Protein AF-A0A838WRU3-F1 (afdb_monomer)

Solvent-accessible surface area (backbone atoms only — not comparable to full-atom values): 7143 Å² total; per-residue (Å²): 111,83,85,71,35,68,53,62,74,52,43,45,57,51,48,33,71,74,67,35,81,72,54,54,56,57,58,55,48,50,53,52,49,52,52,49,43,55,70,63,46,49,61,55,53,53,60,49,26,59,74,33,75,60,36,91,44,73,54,50,34,52,36,50,69,68,69,52,86,77,54,55,68,44,52,54,50,48,51,52,48,51,57,55,47,51,54,51,53,51,51,50,44,52,51,45,7,52,50,36,24,75,73,69,74,48,59,43,68,61,31,26,51,52,52,50,50,54,50,52,52,51,54,71,72,64,66,133

Mean predicted aligned error: 11.49 Å

Organism: NCBI:txid2594913

Secondary structure (DSSP, 8-state):
-TTS-HIIIIIHHHHHHHHGGGGHHHHHHHHHHHHHHHHH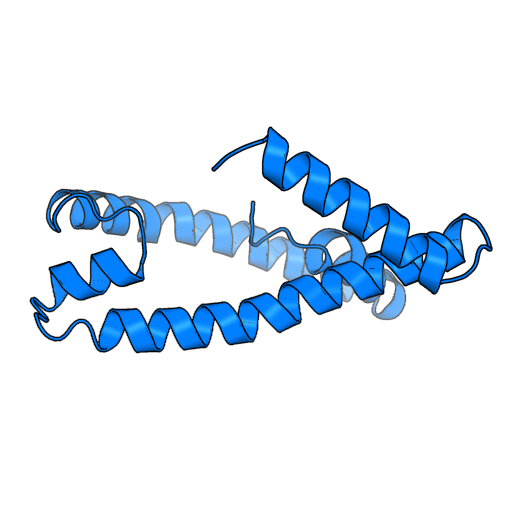THHHHHHHHHHTT---SHHHHHHHHHT-TT-HHHHHHHHHHHHHHHHHHHHHHHHHHHHHHHHH---HHHHHHHHHHHHHHHHHHH--

Sequence (128 aa):
ASDMSGWLLMGLPGALFVAGFSELWIVIGLLIGTWANWKWVAPRLRSYSEVAGNSITLPSFFENRTRDSSRVLRITAAIIIIFFFTFYVSSGMVAGGKYFESTFGGEYLTGMLIIGAVTVIYTFIGGF

Radius of gyration: 19.4 Å; Cα contacts (8 Å, |Δi|>4): 67; chains: 1; bounding box: 38×39×50 Å

Structure (mmCIF, N/CA/C/O backbone):
data_AF-A0A838WRU3-F1
#
_entry.id   AF-A0A838WRU3-F1
#
loop_
_atom_site.group_PDB
_atom_site.id
_atom_site.type_symbol
_atom_site.label_atom_id
_atom_site.label_alt_id
_atom_site.label_comp_id
_atom_site.label_asym_id
_atom_site.label_entity_id
_atom_site.label_seq_id
_atom_site.pdbx_PDB_ins_code
_atom_site.Cartn_x
_atom_site.Cartn_y
_atom_site.Cartn_z
_atom_site.occupancy
_atom_site.B_iso_or_equiv
_atom_site.auth_seq_id
_atom_site.auth_comp_id
_atom_site.auth_asym_id
_atom_site.auth_atom_id
_atom_site.pdbx_PDB_model_num
ATOM 1 N N . ALA A 1 1 ? 4.000 2.993 6.442 1.00 34.25 1 ALA A N 1
ATOM 2 C CA . ALA A 1 1 ? 4.651 2.184 5.391 1.00 34.25 1 ALA A CA 1
ATOM 3 C C . ALA A 1 1 ? 3.646 1.786 4.313 1.00 34.25 1 ALA A C 1
ATOM 5 O O . ALA A 1 1 ? 3.893 2.105 3.164 1.00 34.25 1 ALA A O 1
ATOM 6 N N . SER A 1 2 ? 2.494 1.199 4.659 1.00 41.59 2 SER A N 1
ATOM 7 C CA . SER A 1 2 ? 1.489 0.752 3.675 1.00 41.59 2 SER A CA 1
ATOM 8 C C . SER A 1 2 ? 0.877 1.859 2.793 1.00 41.59 2 SER A C 1
ATOM 10 O O . SER A 1 2 ? 0.530 1.576 1.655 1.00 41.59 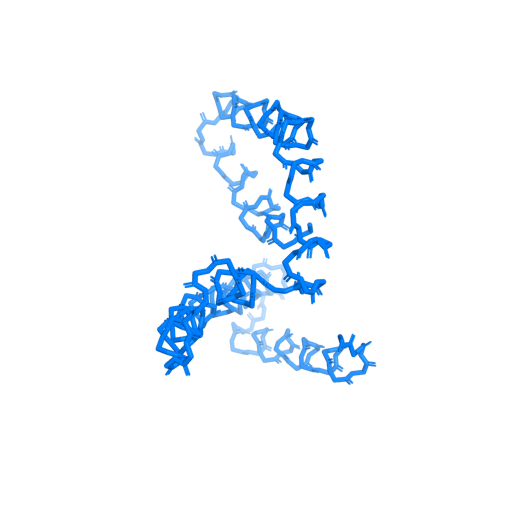2 SER A O 1
ATOM 12 N N . ASP A 1 3 ? 0.812 3.116 3.261 1.00 45.12 3 ASP A N 1
ATOM 13 C CA . ASP A 1 3 ? 0.364 4.260 2.435 1.00 45.12 3 ASP A CA 1
ATOM 14 C C . ASP A 1 3 ? 1.435 4.771 1.452 1.00 45.12 3 ASP A C 1
ATOM 16 O O . ASP A 1 3 ? 1.116 5.408 0.450 1.00 45.12 3 ASP A O 1
ATOM 20 N N . MET A 1 4 ? 2.716 4.464 1.696 1.00 49.69 4 MET A N 1
ATOM 21 C CA . MET A 1 4 ? 3.824 4.750 0.772 1.00 49.69 4 MET A CA 1
ATOM 22 C C . MET A 1 4 ? 3.908 3.631 -0.275 1.00 49.69 4 MET A C 1
ATOM 24 O O . MET A 1 4 ? 4.909 2.928 -0.392 1.00 49.69 4 MET A O 1
ATOM 28 N N . SER A 1 5 ? 2.799 3.406 -0.975 1.00 56.56 5 SER A N 1
ATOM 29 C CA . SER A 1 5 ? 2.669 2.366 -1.994 1.00 56.56 5 SER A CA 1
ATOM 30 C C . SER A 1 5 ? 3.354 2.761 -3.308 1.00 56.56 5 SER A C 1
ATOM 32 O O . SER A 1 5 ? 3.856 3.879 -3.465 1.00 56.56 5 SER A O 1
ATOM 34 N N . GLY A 1 6 ? 3.322 1.859 -4.295 1.00 52.12 6 GLY A N 1
ATOM 35 C CA . GLY A 1 6 ? 3.842 2.102 -5.645 1.00 52.12 6 GLY A CA 1
ATOM 36 C C . GLY A 1 6 ? 3.309 3.377 -6.316 1.00 52.12 6 GLY A C 1
ATOM 37 O O . GLY A 1 6 ? 3.983 3.919 -7.185 1.00 52.12 6 GLY A O 1
ATOM 38 N N . TRP A 1 7 ? 2.168 3.928 -5.879 1.00 62.69 7 TRP A N 1
ATOM 39 C CA . TRP A 1 7 ? 1.696 5.235 -6.347 1.00 62.69 7 TRP A CA 1
ATOM 40 C C . TRP A 1 7 ? 2.635 6.382 -5.956 1.00 62.69 7 TRP A C 1
ATOM 42 O O . TRP A 1 7 ? 2.902 7.250 -6.775 1.00 62.69 7 TRP A O 1
ATOM 52 N N . LEU A 1 8 ? 3.197 6.382 -4.749 1.00 59.88 8 LEU A N 1
ATOM 53 C CA . LEU A 1 8 ? 4.088 7.459 -4.309 1.00 59.88 8 LEU A CA 1
ATOM 54 C C . LEU A 1 8 ? 5.493 7.311 -4.921 1.00 59.88 8 LEU A C 1
ATOM 56 O O . LEU A 1 8 ? 6.143 8.309 -5.213 1.00 59.88 8 LEU A O 1
ATOM 60 N N . LEU A 1 9 ? 5.929 6.068 -5.168 1.00 57.47 9 LEU A N 1
ATOM 61 C CA . LEU A 1 9 ? 7.245 5.762 -5.743 1.00 57.47 9 LEU A CA 1
ATOM 62 C C . LEU A 1 9 ? 7.287 5.868 -7.279 1.00 57.47 9 LEU A C 1
ATOM 64 O O . LEU A 1 9 ? 8.287 6.313 -7.826 1.00 57.47 9 LEU A O 1
ATOM 68 N N . MET A 1 10 ? 6.229 5.447 -7.978 1.00 64.00 10 MET A N 1
ATOM 69 C CA . MET A 1 10 ? 6.168 5.413 -9.451 1.00 64.00 10 MET A CA 1
ATOM 70 C C . MET A 1 10 ? 5.123 6.381 -10.018 1.00 64.00 10 MET A C 1
ATOM 72 O O . MET A 1 10 ? 5.356 7.011 -11.047 1.00 64.00 10 MET A O 1
ATOM 76 N N . GLY A 1 11 ? 3.981 6.536 -9.344 1.00 65.12 11 GLY A N 1
ATOM 77 C CA . GLY A 1 11 ? 2.896 7.416 -9.788 1.00 65.12 11 GLY A CA 1
ATOM 78 C C . GLY A 1 11 ? 3.211 8.902 -9.614 1.00 65.12 11 GLY A C 1
ATOM 79 O O . GLY A 1 11 ? 2.995 9.675 -10.540 1.00 65.12 11 GLY A O 1
ATOM 80 N N . LEU A 1 12 ? 3.770 9.300 -8.469 1.00 67.50 12 LEU A N 1
ATOM 81 C CA . LEU A 1 12 ? 4.084 10.698 -8.172 1.00 67.50 12 LEU A CA 1
ATOM 82 C C . LEU A 1 12 ? 5.177 11.260 -9.098 1.00 67.50 12 LEU A C 1
ATOM 84 O O . LEU A 1 12 ? 4.959 12.327 -9.669 1.00 67.50 12 LEU A O 1
ATOM 88 N N . PRO A 1 13 ? 6.304 10.555 -9.345 1.00 66.69 13 PRO A N 1
ATOM 89 C CA . PRO A 1 13 ? 7.298 11.010 -10.316 1.00 66.69 13 PRO A CA 1
ATOM 90 C C . PRO A 1 13 ? 6.768 11.005 -11.753 1.00 66.69 13 PRO A C 1
ATOM 92 O O . PRO A 1 13 ? 7.100 11.905 -12.516 1.00 66.69 13 PRO A O 1
ATOM 95 N N . GLY A 1 14 ? 5.915 10.039 -12.118 1.00 68.81 14 GLY A N 1
ATOM 96 C CA . GLY A 1 14 ? 5.268 9.998 -13.432 1.00 68.81 14 GLY A CA 1
ATOM 97 C C . GLY A 1 14 ? 4.301 11.166 -13.654 1.00 68.81 14 GLY A C 1
ATOM 98 O O . GLY A 1 14 ? 4.327 11.797 -14.708 1.00 68.81 14 GLY A O 1
ATOM 99 N N . ALA A 1 15 ? 3.499 11.510 -12.644 1.00 67.88 15 ALA A N 1
ATOM 100 C CA . ALA A 1 15 ? 2.620 12.676 -12.674 1.00 67.88 15 ALA A CA 1
ATOM 101 C C . ALA A 1 15 ? 3.423 13.985 -12.726 1.00 67.88 15 ALA A C 1
ATOM 103 O O . ALA A 1 15 ? 3.129 14.839 -13.555 1.00 67.88 15 ALA A O 1
ATOM 104 N N . LEU A 1 16 ? 4.489 14.109 -11.927 1.00 72.50 16 LEU A N 1
ATOM 105 C CA . LEU A 1 16 ? 5.422 15.243 -11.971 1.00 72.50 16 LEU A CA 1
ATOM 106 C C . LEU A 1 16 ? 6.116 15.383 -13.335 1.00 72.50 16 LEU A C 1
ATOM 108 O O . LEU A 1 16 ? 6.320 16.500 -13.801 1.00 72.50 16 LEU A O 1
ATOM 112 N N . PHE A 1 17 ? 6.464 14.273 -13.989 1.00 70.25 17 PHE A N 1
ATOM 113 C CA . PHE A 1 17 ? 7.080 14.288 -15.317 1.00 70.25 17 PHE A CA 1
ATOM 114 C C . PHE A 1 17 ? 6.120 14.808 -16.398 1.00 70.25 17 PHE A C 1
ATOM 116 O O . PHE A 1 17 ? 6.549 15.512 -17.308 1.00 70.25 17 PHE A O 1
ATOM 123 N N . VAL A 1 18 ? 4.824 14.495 -16.289 1.00 74.62 18 VAL A N 1
ATOM 124 C CA . VAL A 1 18 ? 3.799 14.901 -17.268 1.00 74.62 18 VAL A CA 1
ATOM 125 C C . VAL A 1 18 ? 3.225 16.295 -16.982 1.00 74.62 18 VAL A C 1
ATOM 127 O O . VAL A 1 18 ? 3.017 17.067 -17.914 1.00 74.62 18 VAL A O 1
ATOM 130 N N . ALA A 1 19 ? 2.964 16.631 -15.717 1.00 70.00 19 ALA A N 1
ATOM 131 C CA . ALA A 1 19 ? 2.313 17.880 -15.302 1.00 70.00 19 ALA A CA 1
ATOM 132 C C . ALA A 1 19 ? 3.301 18.982 -14.861 1.00 70.00 19 ALA A C 1
ATOM 134 O O . ALA A 1 19 ? 2.929 20.150 -14.764 1.00 70.00 19 ALA A O 1
ATOM 135 N N . GLY A 1 20 ? 4.576 18.643 -14.646 1.00 70.94 20 GLY A N 1
ATOM 136 C CA . GLY A 1 20 ? 5.623 19.582 -14.246 1.00 70.94 20 GLY A CA 1
ATOM 137 C C . GLY A 1 20 ? 5.613 19.928 -12.752 1.00 70.94 20 GLY A C 1
ATOM 138 O O . GLY A 1 20 ? 4.954 19.291 -11.932 1.00 70.94 20 GLY A O 1
ATOM 139 N N . PHE A 1 21 ? 6.362 20.974 -12.381 1.00 71.19 21 PHE A N 1
ATOM 140 C CA . PHE A 1 21 ? 6.563 21.414 -10.989 1.00 71.19 21 PHE A CA 1
ATOM 141 C C . PHE A 1 21 ? 5.273 21.819 -10.247 1.00 71.19 21 PHE A C 1
ATOM 143 O O . PHE A 1 21 ? 5.330 22.044 -9.038 1.00 71.19 21 PHE A O 1
ATOM 150 N N . SER A 1 22 ? 4.117 21.899 -10.919 1.00 72.31 22 SER A N 1
ATOM 151 C CA . SER A 1 22 ? 2.843 22.186 -10.252 1.00 72.31 22 SER A CA 1
ATOM 152 C C . SER A 1 22 ? 2.479 21.115 -9.229 1.00 72.31 22 SER A C 1
ATOM 154 O O . SER A 1 22 ? 1.946 21.463 -8.185 1.00 72.31 22 SER A O 1
ATOM 156 N N . GLU A 1 23 ? 2.829 19.845 -9.458 1.00 70.38 23 GLU A N 1
ATOM 157 C CA . GLU A 1 23 ? 2.456 18.709 -8.596 1.00 70.38 23 GLU A CA 1
ATOM 158 C C . GLU A 1 23 ? 3.236 18.635 -7.266 1.00 70.38 23 GLU A C 1
ATOM 160 O O . GLU A 1 23 ? 2.907 17.836 -6.387 1.00 70.38 23 GLU A O 1
ATOM 165 N N . LEU A 1 24 ? 4.237 19.502 -7.050 1.00 77.25 24 LEU A N 1
ATOM 166 C CA . LEU A 1 24 ? 4.980 19.584 -5.779 1.00 77.25 24 LEU A CA 1
ATOM 167 C C . LEU A 1 24 ? 4.086 19.887 -4.574 1.00 77.25 24 LEU A C 1
ATOM 169 O O . LEU A 1 24 ? 4.421 19.518 -3.445 1.00 77.25 24 LEU A O 1
ATOM 173 N N . TRP A 1 25 ? 2.938 20.525 -4.800 1.00 80.31 25 TRP A N 1
ATOM 174 C CA . TRP A 1 25 ? 1.971 20.804 -3.744 1.00 80.31 25 TRP A CA 1
ATOM 175 C C . TRP A 1 25 ? 1.474 19.517 -3.061 1.00 80.31 25 TRP A C 1
ATOM 177 O O . TRP A 1 25 ? 1.233 19.537 -1.854 1.00 80.31 25 TRP A O 1
ATOM 187 N N . ILE A 1 26 ? 1.395 18.391 -3.786 1.00 77.19 26 ILE A N 1
ATOM 188 C CA . ILE A 1 26 ? 0.974 17.093 -3.237 1.00 77.19 26 ILE A CA 1
ATOM 189 C C . ILE A 1 26 ? 1.997 16.594 -2.216 1.00 77.19 26 ILE A C 1
ATOM 191 O O . ILE A 1 26 ? 1.618 16.133 -1.141 1.00 77.19 26 ILE A O 1
ATOM 195 N N . VAL A 1 27 ? 3.295 16.735 -2.505 1.00 76.94 27 VAL A N 1
ATOM 196 C CA . VAL A 1 27 ? 4.376 16.341 -1.583 1.00 76.94 27 VAL A CA 1
ATOM 197 C C . VAL A 1 27 ? 4.292 17.146 -0.289 1.00 76.94 27 VAL A C 1
ATOM 199 O O . VAL A 1 27 ? 4.333 16.581 0.805 1.00 76.94 27 VAL A O 1
ATOM 202 N N . ILE A 1 28 ? 4.132 18.465 -0.411 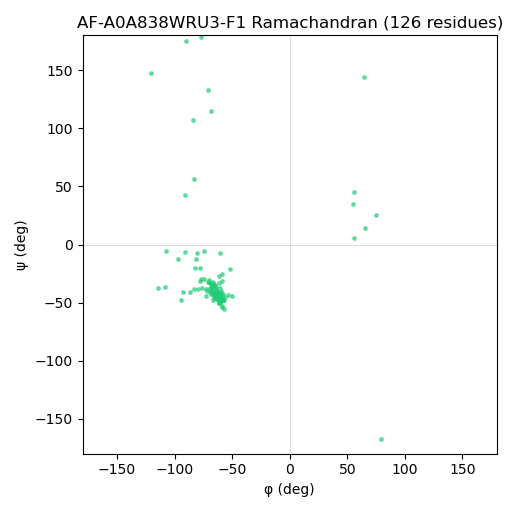1.00 82.19 28 ILE A N 1
ATOM 203 C CA . ILE A 1 28 ? 4.033 19.376 0.735 1.00 82.19 28 ILE A CA 1
ATOM 204 C C . ILE A 1 28 ? 2.757 19.085 1.540 1.00 82.19 28 ILE A C 1
ATOM 206 O O . ILE A 1 28 ? 2.804 18.999 2.768 1.00 82.19 28 ILE A O 1
ATOM 210 N N . GLY A 1 29 ? 1.628 18.869 0.861 1.00 84.00 29 GLY A N 1
ATOM 211 C CA . GLY A 1 29 ? 0.354 18.517 1.482 1.00 84.00 29 GLY A CA 1
ATOM 212 C C . GLY A 1 29 ? 0.413 17.189 2.236 1.00 84.00 29 GLY A C 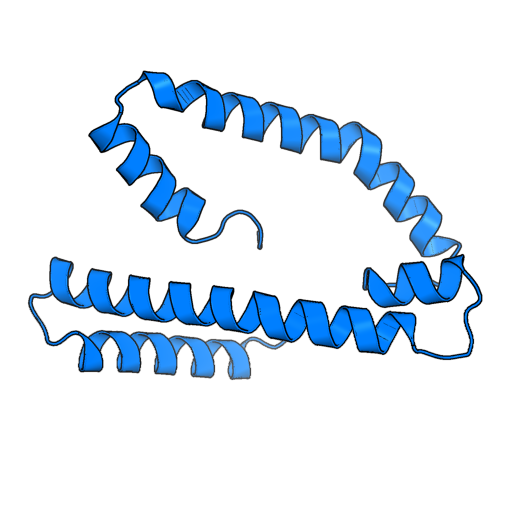1
ATOM 213 O O . GLY A 1 29 ? -0.058 17.109 3.370 1.00 84.00 29 GLY A O 1
ATOM 214 N N . LEU A 1 30 ? 1.053 16.167 1.662 1.00 81.69 30 LEU A N 1
ATOM 215 C CA . LEU A 1 30 ? 1.259 14.874 2.318 1.00 81.69 30 LEU A CA 1
ATOM 216 C C . LEU A 1 30 ? 2.179 14.987 3.534 1.00 81.69 30 LEU A C 1
ATOM 218 O O . LEU A 1 30 ? 1.882 14.386 4.566 1.00 81.69 30 LEU A O 1
ATOM 222 N N . LEU A 1 31 ? 3.254 15.775 3.456 1.00 82.06 31 LEU A N 1
ATOM 223 C CA . LEU A 1 31 ? 4.164 16.012 4.580 1.00 82.06 31 LEU A CA 1
ATOM 224 C C . LEU A 1 31 ? 3.433 16.670 5.760 1.00 82.06 31 LEU A C 1
ATOM 226 O O . LEU A 1 31 ? 3.498 16.191 6.892 1.00 82.06 31 LEU A O 1
ATOM 230 N N . ILE A 1 32 ? 2.697 17.750 5.493 1.00 84.44 32 ILE A N 1
ATOM 231 C CA . ILE A 1 32 ? 1.952 18.478 6.527 1.00 84.44 32 ILE A CA 1
ATOM 232 C C . ILE A 1 32 ? 0.801 17.618 7.058 1.00 84.44 32 ILE A C 1
ATOM 234 O O . ILE A 1 32 ? 0.590 17.553 8.269 1.00 84.44 32 ILE A O 1
ATOM 238 N N . GLY A 1 33 ? 0.082 16.920 6.178 1.00 83.00 33 GLY A N 1
ATOM 239 C CA . GLY A 1 33 ? -1.027 16.042 6.544 1.00 83.00 33 GLY A CA 1
ATOM 240 C C . GLY A 1 33 ? -0.584 14.871 7.419 1.00 83.00 33 GLY A C 1
ATOM 241 O O . GLY A 1 33 ? -1.207 14.604 8.446 1.00 83.00 33 GLY A O 1
ATOM 242 N N . THR A 1 34 ? 0.524 14.211 7.075 1.00 80.50 34 THR A N 1
ATOM 243 C CA . THR A 1 34 ? 1.093 13.137 7.905 1.00 80.50 34 THR A CA 1
ATOM 244 C C . THR A 1 34 ? 1.575 13.664 9.249 1.00 80.50 34 THR A C 1
ATOM 246 O O . THR A 1 34 ? 1.256 13.060 10.273 1.00 80.50 34 THR A O 1
ATOM 249 N N . TRP A 1 35 ? 2.252 14.815 9.280 1.00 81.56 35 TRP A N 1
ATOM 250 C CA . TRP A 1 35 ? 2.663 15.460 10.527 1.00 81.56 35 TRP A CA 1
ATOM 251 C C . TRP A 1 35 ? 1.468 15.806 11.430 1.00 81.56 35 TRP A C 1
ATOM 253 O O . TRP A 1 35 ? 1.463 15.465 12.616 1.00 81.56 35 TRP A O 1
ATOM 263 N N . ALA A 1 36 ? 0.420 16.416 10.872 1.00 81.38 36 ALA A N 1
ATOM 264 C CA . ALA A 1 36 ? -0.791 16.781 11.602 1.00 81.38 36 ALA A CA 1
ATOM 265 C C . ALA A 1 36 ? -1.549 15.544 12.112 1.00 81.38 36 ALA A C 1
ATOM 267 O O . ALA A 1 36 ? -1.960 15.497 13.275 1.00 81.38 36 ALA A O 1
ATOM 268 N N . ASN A 1 37 ? -1.672 14.507 11.279 1.00 80.56 37 ASN A N 1
ATOM 269 C CA . ASN A 1 37 ? -2.277 13.232 11.662 1.00 80.56 37 ASN A CA 1
ATOM 270 C C . ASN A 1 37 ? -1.526 12.598 12.843 1.00 80.56 37 ASN A C 1
ATOM 272 O O . ASN A 1 37 ? -2.131 12.168 13.829 1.00 80.56 37 ASN A O 1
ATOM 276 N N . TRP A 1 38 ? -0.194 12.612 12.792 1.00 73.12 38 TRP A N 1
ATOM 277 C CA . TRP A 1 38 ? 0.639 12.067 13.856 1.00 73.12 38 TRP A CA 1
ATOM 278 C C . TRP A 1 38 ? 0.550 12.883 15.148 1.00 73.12 38 TRP A C 1
ATOM 280 O O . TRP A 1 38 ? 0.542 12.318 16.239 1.00 73.12 38 TRP A O 1
ATOM 290 N N . LYS A 1 39 ? 0.423 14.210 15.051 1.00 75.00 39 LYS A N 1
ATOM 291 C CA . LYS A 1 39 ? 0.329 15.074 16.231 1.00 75.00 39 LYS A CA 1
ATOM 292 C C . LYS A 1 39 ? -1.043 15.026 16.905 1.00 75.00 39 LYS A C 1
ATOM 294 O O . LYS A 1 39 ? -1.108 15.102 18.131 1.00 75.00 39 LYS A O 1
ATOM 299 N N . TRP A 1 40 ? -2.129 14.929 16.138 1.00 75.75 40 TRP A N 1
ATOM 300 C CA . TRP A 1 40 ? -3.488 15.115 16.664 1.00 75.75 40 TRP A CA 1
ATOM 301 C C . TRP A 1 40 ? -4.314 13.834 16.760 1.00 75.75 40 TRP A C 1
ATOM 303 O O . TRP A 1 40 ? -5.090 13.688 17.707 1.00 75.75 40 TRP A O 1
ATOM 313 N N . VAL A 1 41 ? -4.163 12.911 15.810 1.00 70.25 41 VAL A N 1
ATOM 314 C CA . VAL A 1 41 ? -4.992 11.699 15.724 1.00 70.25 41 VAL A CA 1
ATOM 315 C C . VAL A 1 41 ? -4.310 10.529 16.423 1.00 70.25 41 VAL A C 1
ATOM 317 O O . VAL A 1 41 ? -4.929 9.878 17.265 1.00 70.25 41 VAL A O 1
ATOM 320 N N . ALA A 1 42 ? -3.023 10.298 16.149 1.00 64.44 42 ALA A N 1
ATOM 321 C CA . ALA A 1 42 ? -2.292 9.148 16.683 1.00 64.44 42 ALA A CA 1
ATOM 322 C C . ALA A 1 42 ? -2.289 9.036 18.229 1.00 64.44 42 ALA A C 1
ATOM 324 O O . ALA A 1 42 ? -2.574 7.943 18.727 1.00 64.44 42 ALA A O 1
ATOM 325 N N . PRO A 1 43 ? -2.052 10.107 19.022 1.00 63.97 43 PRO A N 1
ATOM 326 C CA . PRO A 1 43 ? -2.035 9.978 20.480 1.00 63.97 43 PRO A CA 1
ATOM 327 C C . PRO A 1 43 ? -3.428 9.730 21.070 1.00 63.97 43 PRO A C 1
ATOM 329 O O . PRO A 1 43 ? -3.551 9.008 22.057 1.00 63.97 43 PRO A O 1
ATOM 332 N N . ARG A 1 44 ? -4.486 10.273 20.451 1.00 62.78 44 ARG A N 1
ATOM 333 C CA . ARG A 1 44 ? -5.872 10.024 20.874 1.00 62.78 44 ARG A CA 1
ATOM 334 C C . ARG A 1 44 ? -6.318 8.609 20.525 1.00 62.78 44 ARG A C 1
ATOM 336 O O . ARG A 1 44 ? -6.979 7.970 21.328 1.00 62.78 44 ARG A O 1
ATOM 343 N N . LEU A 1 45 ? -5.947 8.094 19.358 1.00 59.78 45 LEU A N 1
ATOM 344 C CA . LEU A 1 45 ? -6.346 6.745 18.965 1.00 59.78 45 LEU A CA 1
ATOM 345 C C . LEU A 1 45 ? -5.663 5.676 19.834 1.00 59.78 45 LEU A C 1
ATOM 347 O O . LEU A 1 45 ? -6.316 4.717 20.237 1.00 59.78 45 LEU A O 1
ATOM 351 N N . ARG A 1 46 ? -4.387 5.882 20.192 1.00 63.09 46 ARG A N 1
ATOM 352 C CA . ARG A 1 46 ? -3.616 4.944 21.022 1.00 63.09 46 ARG A CA 1
ATOM 353 C C . ARG A 1 46 ? -4.096 4.874 22.474 1.00 63.09 46 ARG A C 1
ATOM 355 O O . ARG A 1 46 ? -4.205 3.781 23.021 1.00 63.09 46 ARG A O 1
ATOM 362 N N . SER A 1 47 ? -4.440 6.008 23.084 1.00 61.38 47 SER A N 1
ATOM 363 C CA . SER A 1 47 ? -5.001 5.998 24.442 1.00 61.38 47 SER A CA 1
ATOM 364 C C . SER A 1 47 ? -6.385 5.340 24.488 1.00 61.38 47 SER A C 1
ATOM 366 O O . SER A 1 47 ? -6.707 4.634 25.439 1.00 61.38 47 SER A O 1
ATOM 368 N N . TYR A 1 48 ? -7.194 5.496 23.436 1.00 56.06 48 TYR A N 1
ATOM 369 C CA . TYR A 1 48 ? -8.502 4.844 23.353 1.00 56.06 48 TYR A CA 1
ATOM 370 C C . TYR A 1 48 ? -8.426 3.352 22.999 1.00 56.06 48 TYR A C 1
ATOM 372 O O . TYR A 1 48 ? -9.295 2.601 23.442 1.00 56.06 48 TYR A O 1
ATOM 380 N N . SER A 1 49 ? -7.422 2.890 22.245 1.00 57.38 49 SER A N 1
ATOM 381 C CA . SER A 1 49 ? -7.253 1.457 21.955 1.00 57.38 49 SER A CA 1
ATOM 382 C C . SER A 1 49 ? -6.867 0.649 23.193 1.00 57.38 49 SER A C 1
ATOM 384 O O . SER A 1 49 ? -7.331 -0.481 23.330 1.00 57.38 49 SER A O 1
ATOM 386 N N . GLU A 1 50 ? -6.084 1.226 24.113 1.00 59.59 50 GLU A N 1
ATOM 387 C CA . GLU A 1 50 ? -5.741 0.594 25.398 1.00 59.59 50 GLU A CA 1
ATOM 388 C C . GLU A 1 50 ? -6.985 0.389 26.276 1.00 59.59 50 GLU A C 1
ATOM 390 O O . GLU A 1 50 ? -7.180 -0.688 26.834 1.00 59.59 50 GLU A O 1
ATOM 395 N N . VAL A 1 51 ? -7.885 1.377 26.320 1.00 59.06 51 VAL A N 1
ATOM 396 C CA . VAL A 1 51 ? -9.148 1.296 27.078 1.00 59.06 51 VAL A CA 1
ATOM 397 C C . VAL A 1 51 ? -10.180 0.386 26.388 1.00 59.06 51 VAL A C 1
ATOM 399 O O . VAL A 1 51 ? -10.983 -0.260 27.058 1.00 59.06 51 VAL A O 1
ATOM 402 N N . ALA A 1 52 ? -10.148 0.281 25.056 1.00 55.06 52 ALA A N 1
ATOM 403 C CA . ALA A 1 52 ? -11.022 -0.580 24.250 1.00 55.06 52 ALA A CA 1
ATOM 404 C C . ALA A 1 52 ? -10.429 -1.988 24.012 1.00 55.06 52 ALA A C 1
ATOM 406 O O . ALA A 1 52 ? -10.475 -2.516 22.897 1.00 55.06 52 ALA A O 1
ATOM 407 N N . GLY A 1 53 ? -9.845 -2.592 25.051 1.00 56.75 53 GLY A N 1
ATOM 408 C CA . GLY A 1 53 ? -9.406 -3.993 25.031 1.00 56.75 53 GLY A CA 1
ATOM 409 C C . GLY A 1 53 ? -8.131 -4.274 24.230 1.00 56.75 53 GLY A C 1
ATOM 410 O O . GLY A 1 53 ? -7.958 -5.392 23.757 1.00 56.75 53 GLY A O 1
ATOM 411 N N . ASN A 1 54 ? -7.253 -3.281 24.064 1.00 55.81 54 ASN A N 1
ATOM 412 C CA . ASN A 1 54 ? -5.977 -3.398 23.348 1.00 55.81 54 ASN A CA 1
ATOM 413 C C . ASN A 1 54 ? -6.134 -3.901 21.900 1.00 55.81 54 ASN A C 1
ATOM 415 O O . ASN A 1 54 ? -5.445 -4.806 21.431 1.00 55.81 54 ASN A O 1
ATOM 419 N N . SER A 1 55 ? -7.106 -3.321 21.198 1.00 52.91 55 SER A N 1
ATOM 420 C CA . SER A 1 55 ? -7.466 -3.704 19.834 1.00 5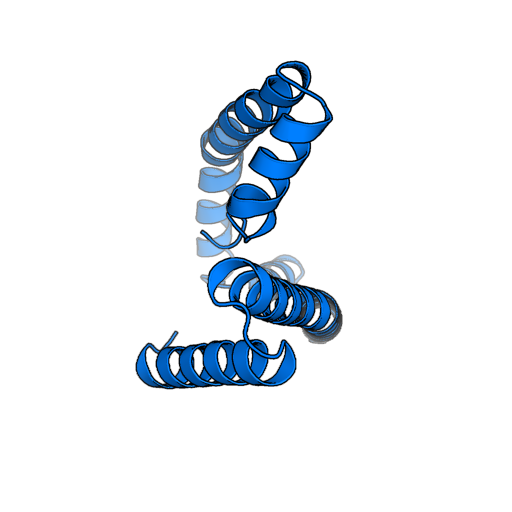2.91 55 SER A CA 1
ATOM 421 C C . SER A 1 55 ? -6.358 -3.339 18.844 1.00 52.91 55 SER A C 1
ATOM 423 O O . SER A 1 55 ? -6.099 -2.161 18.609 1.00 52.91 55 SER A O 1
ATOM 425 N N . ILE A 1 56 ? -5.733 -4.345 18.230 1.00 57.88 56 ILE A N 1
ATOM 426 C CA . ILE A 1 56 ? -4.597 -4.166 17.305 1.00 57.88 56 ILE A CA 1
ATOM 427 C C . ILE A 1 56 ? -5.078 -3.795 15.886 1.00 57.88 56 ILE A C 1
ATOM 429 O O . ILE A 1 56 ? -4.330 -3.221 15.099 1.00 57.88 56 ILE A O 1
ATOM 433 N N . THR A 1 57 ? -6.345 -4.077 15.551 1.00 64.31 57 THR A N 1
ATOM 434 C CA . THR A 1 57 ? -6.926 -3.797 14.225 1.00 64.31 57 THR A CA 1
ATOM 435 C C . THR A 1 57 ? -8.128 -2.850 14.308 1.00 64.31 57 THR A C 1
ATOM 437 O O . THR A 1 57 ? -8.897 -2.888 15.272 1.00 64.31 57 THR A O 1
ATOM 440 N N . LEU A 1 58 ? -8.330 -2.015 13.280 1.00 60.97 58 LEU A N 1
ATOM 441 C CA . LEU A 1 58 ? -9.474 -1.091 13.192 1.00 60.97 58 LEU A CA 1
ATOM 442 C C . LEU A 1 58 ? -10.837 -1.794 13.365 1.00 60.97 58 LEU A C 1
ATOM 444 O O . LEU A 1 58 ? -11.652 -1.290 14.136 1.00 60.97 58 LEU A O 1
ATOM 448 N N . PRO A 1 59 ? -11.092 -2.972 12.758 1.00 60.28 59 PRO A N 1
ATOM 449 C CA . PRO A 1 59 ? -12.339 -3.703 12.980 1.00 60.28 59 PRO A CA 1
ATOM 450 C C . PRO A 1 59 ? -12.526 -4.129 14.441 1.00 60.28 59 PRO A C 1
ATOM 452 O O . PRO A 1 59 ? -13.606 -3.927 14.986 1.00 60.28 59 PRO A O 1
ATOM 455 N N . SER A 1 60 ? -11.471 -4.634 15.100 1.00 58.47 60 SER A N 1
ATOM 456 C CA . SER A 1 60 ? -11.533 -4.985 16.530 1.00 58.47 60 SER A CA 1
ATOM 457 C C . SER A 1 60 ? -11.755 -3.766 17.429 1.00 58.47 60 SER A C 1
ATOM 459 O O . SER A 1 60 ? -12.478 -3.855 18.418 1.00 58.47 60 SER A O 1
ATOM 461 N N . PHE A 1 61 ? -11.197 -2.607 17.058 1.00 61.16 61 PHE A N 1
ATOM 462 C CA . PHE A 1 61 ? -11.412 -1.360 17.788 1.00 61.16 61 PHE A CA 1
ATOM 463 C C . PHE A 1 61 ? -12.869 -0.904 17.690 1.00 61.16 61 PHE A C 1
ATOM 465 O O . PHE A 1 61 ? -13.460 -0.539 18.705 1.00 61.16 61 PHE A O 1
ATOM 472 N N . PHE A 1 62 ? -13.467 -0.958 16.497 1.00 63.50 62 PHE A N 1
ATOM 473 C CA . PHE A 1 62 ? -14.873 -0.605 16.325 1.00 63.50 62 PHE A CA 1
ATOM 474 C C . PHE A 1 62 ? -15.810 -1.602 17.016 1.00 63.50 62 PHE A C 1
ATOM 476 O O . PHE A 1 62 ? -16.725 -1.149 17.693 1.00 63.50 62 PHE A O 1
ATOM 483 N N . GLU A 1 63 ? -15.537 -2.909 16.950 1.00 63.66 63 GLU A N 1
ATOM 484 C CA . GLU A 1 63 ? -16.293 -3.963 17.656 1.00 63.66 63 GLU A CA 1
ATOM 485 C C . GLU A 1 63 ? -16.300 -3.737 19.182 1.00 63.66 63 GLU A C 1
ATOM 487 O O . GLU A 1 63 ? -17.360 -3.695 19.813 1.00 63.66 63 GLU A O 1
ATOM 492 N N . ASN A 1 64 ? -15.129 -3.468 19.772 1.00 60.09 64 ASN A N 1
ATOM 493 C CA . ASN A 1 64 ? -15.006 -3.183 21.204 1.00 60.09 64 ASN A CA 1
ATOM 494 C C . ASN A 1 64 ? -15.597 -1.819 21.599 1.00 60.09 64 ASN A C 1
ATOM 496 O O . ASN A 1 64 ? -16.127 -1.667 22.703 1.00 60.09 64 ASN A O 1
ATOM 500 N N . ARG A 1 65 ? -15.540 -0.815 20.712 1.00 63.59 65 ARG A N 1
ATOM 501 C CA . ARG A 1 65 ? -16.092 0.526 20.962 1.00 63.59 65 ARG A CA 1
ATOM 502 C C . ARG A 1 65 ? -17.620 0.544 20.919 1.00 63.59 65 ARG A C 1
ATOM 504 O O . ARG A 1 65 ? -18.216 1.267 21.718 1.00 63.59 65 ARG A O 1
ATOM 511 N N . THR A 1 66 ? -18.246 -0.212 20.016 1.00 62.19 66 THR A N 1
ATOM 512 C CA . THR A 1 66 ? -19.710 -0.256 19.853 1.00 62.19 66 THR A CA 1
AT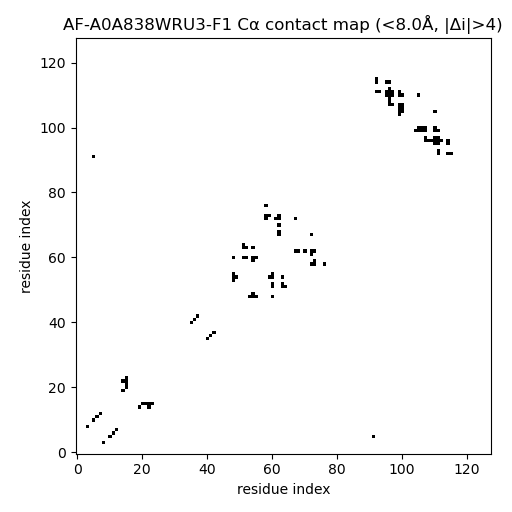OM 513 C C . THR A 1 66 ? -20.388 -1.334 20.699 1.00 62.19 66 THR A C 1
ATOM 515 O O . THR A 1 66 ? -21.614 -1.335 20.775 1.00 62.19 66 THR A O 1
ATOM 518 N N . ARG A 1 67 ? -19.618 -2.201 21.382 1.00 58.28 67 ARG A N 1
ATOM 519 C CA . ARG A 1 67 ? -20.124 -3.363 22.145 1.00 58.28 67 ARG A CA 1
ATOM 520 C C . ARG A 1 67 ? -20.997 -4.283 21.281 1.00 58.28 67 ARG A C 1
ATOM 522 O O . ARG A 1 67 ? -21.982 -4.843 21.758 1.00 58.28 67 ARG A O 1
ATOM 529 N N . ASP A 1 68 ? -20.652 -4.405 20.004 1.00 54.09 68 ASP A N 1
ATOM 530 C CA . ASP A 1 68 ? -21.431 -5.166 19.034 1.00 54.09 68 ASP A CA 1
ATOM 531 C C . ASP A 1 68 ? -21.053 -6.655 19.110 1.00 54.09 68 ASP A C 1
ATOM 533 O O . ASP A 1 68 ? -19.964 -7.055 18.707 1.00 54.09 68 ASP A O 1
ATOM 537 N N . SER A 1 69 ? -21.941 -7.492 19.659 1.00 57.03 69 SER A N 1
ATOM 538 C CA . SER A 1 69 ? -21.721 -8.942 19.799 1.00 57.03 69 SER A CA 1
ATOM 539 C C . SER A 1 69 ? -21.989 -9.730 18.511 1.00 57.03 69 SER A C 1
ATOM 541 O O . SER A 1 69 ? -21.720 -10.933 18.455 1.00 57.03 69 SER A O 1
ATOM 543 N N . SER A 1 70 ? -22.517 -9.075 17.471 1.00 61.88 70 SER A N 1
ATOM 544 C CA . SER A 1 70 ? -23.000 -9.733 16.252 1.00 61.88 70 SER A CA 1
ATOM 545 C C . SER A 1 70 ? -21.896 -10.085 15.248 1.00 61.88 70 SER A C 1
ATOM 547 O O . SER A 1 70 ? -22.147 -10.830 14.302 1.00 61.88 70 SER A O 1
ATOM 549 N N . ARG A 1 71 ? -20.672 -9.555 15.422 1.00 65.94 71 ARG A N 1
ATOM 550 C CA . ARG A 1 71 ? -19.533 -9.664 14.479 1.00 65.94 71 ARG A CA 1
ATOM 551 C C . ARG A 1 71 ? -19.827 -9.166 13.054 1.00 65.94 71 ARG A C 1
ATOM 553 O O . ARG A 1 71 ? -18.960 -9.280 12.185 1.00 65.94 71 ARG A O 1
ATOM 560 N N . VAL A 1 72 ? -20.999 -8.582 12.793 1.00 68.62 72 VAL A N 1
ATOM 561 C CA . VAL A 1 72 ? -21.407 -8.115 11.4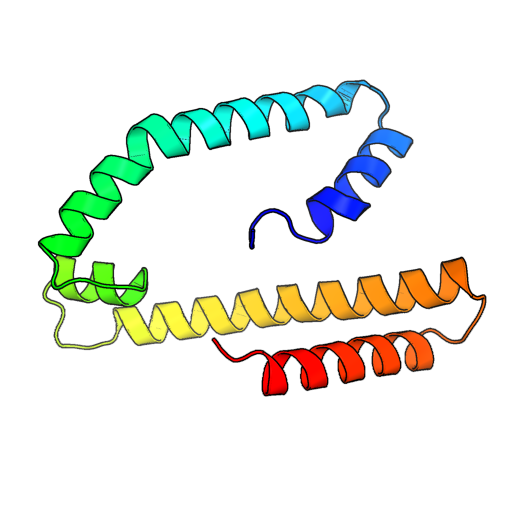58 1.00 68.62 72 VAL A CA 1
ATOM 562 C C . VAL A 1 72 ? -20.468 -7.015 10.972 1.00 68.62 72 VAL A C 1
ATOM 564 O O . VAL A 1 72 ? -20.012 -7.058 9.831 1.00 68.62 72 VAL A O 1
ATOM 567 N N . LEU A 1 73 ? -20.083 -6.089 11.856 1.00 67.12 73 LEU A N 1
ATOM 568 C CA . LEU A 1 73 ? -19.137 -5.020 11.527 1.00 67.12 73 LEU A CA 1
ATOM 569 C C . LEU A 1 73 ? -17.778 -5.567 11.067 1.00 67.12 73 LEU A C 1
ATOM 571 O O . LEU A 1 73 ? -17.189 -5.068 10.109 1.00 67.12 73 LEU A O 1
ATOM 575 N N . ARG A 1 74 ? -17.300 -6.629 11.724 1.00 70.12 74 ARG A N 1
ATOM 576 C CA . ARG A 1 74 ? -16.038 -7.292 11.393 1.00 70.12 74 ARG A CA 1
ATOM 577 C C . ARG A 1 74 ? -16.110 -8.000 10.044 1.00 70.12 74 ARG A C 1
ATOM 579 O O . ARG A 1 74 ? -15.163 -7.897 9.272 1.00 70.12 74 ARG A O 1
ATOM 586 N N . ILE A 1 75 ? -17.210 -8.695 9.754 1.00 76.12 75 ILE A N 1
ATOM 587 C CA . ILE A 1 75 ? -17.397 -9.409 8.482 1.00 76.12 75 ILE A CA 1
ATOM 588 C C . ILE A 1 75 ? -17.504 -8.413 7.326 1.00 76.12 75 ILE A C 1
ATOM 590 O O . ILE A 1 75 ? -16.785 -8.552 6.340 1.00 76.12 75 ILE A O 1
ATOM 594 N N . THR A 1 76 ? -18.324 -7.371 7.462 1.00 80.00 76 THR A N 1
ATOM 595 C CA . THR A 1 76 ? -18.464 -6.333 6.432 1.00 80.00 76 THR A CA 1
ATOM 596 C C . THR A 1 76 ? -17.137 -5.617 6.186 1.00 80.00 76 THR A C 1
ATOM 598 O O . THR A 1 76 ? -16.732 -5.459 5.037 1.00 80.00 76 THR A O 1
ATOM 601 N N . ALA A 1 77 ? -16.407 -5.251 7.246 1.00 76.50 77 ALA A N 1
ATOM 602 C CA . ALA A 1 77 ? -15.079 -4.660 7.109 1.00 76.50 77 ALA A CA 1
ATOM 603 C C . ALA A 1 77 ? -14.084 -5.626 6.448 1.00 76.50 77 ALA A C 1
ATOM 605 O O . ALA A 1 77 ? -13.336 -5.205 5.573 1.00 76.50 77 ALA A O 1
ATOM 606 N N . ALA A 1 78 ? -14.093 -6.913 6.808 1.00 78.75 78 ALA A N 1
ATOM 607 C CA . ALA A 1 78 ? -13.234 -7.916 6.182 1.00 78.75 78 ALA A CA 1
ATOM 608 C C . ALA A 1 78 ? -13.536 -8.079 4.685 1.00 78.75 78 ALA A C 1
ATOM 610 O O . ALA A 1 78 ? -12.602 -8.136 3.893 1.00 78.75 78 ALA A O 1
ATOM 611 N N . ILE A 1 79 ? -14.812 -8.088 4.285 1.00 85.19 79 ILE A N 1
ATOM 612 C CA . ILE A 1 79 ? -15.218 -8.151 2.872 1.00 85.19 79 ILE A CA 1
ATOM 613 C C . ILE A 1 79 ? -14.716 -6.920 2.115 1.00 85.19 79 ILE A C 1
ATOM 615 O O . ILE A 1 79 ? -14.108 -7.064 1.056 1.00 85.19 79 ILE A O 1
ATOM 619 N N . ILE A 1 80 ? -14.928 -5.723 2.668 1.00 85.81 80 ILE A N 1
ATOM 620 C CA . ILE A 1 80 ? -14.454 -4.468 2.071 1.00 85.81 80 ILE A CA 1
ATOM 621 C C . ILE A 1 80 ? -12.929 -4.499 1.934 1.00 85.81 80 ILE A C 1
ATOM 623 O O . ILE A 1 80 ? -12.408 -4.233 0.853 1.00 85.81 80 ILE A O 1
ATOM 627 N N . ILE A 1 81 ? -12.211 -4.868 2.999 1.00 83.81 81 ILE A N 1
ATOM 628 C CA . ILE A 1 81 ? -10.749 -4.959 2.987 1.00 83.81 81 ILE A CA 1
ATOM 629 C C . ILE A 1 81 ? -10.302 -5.942 1.913 1.00 83.81 81 ILE A C 1
ATOM 631 O O . ILE A 1 81 ? -9.515 -5.550 1.067 1.00 83.81 81 ILE A O 1
ATOM 635 N N . ILE A 1 82 ? -10.817 -7.174 1.894 1.00 86.31 82 ILE A N 1
ATOM 636 C CA . ILE A 1 82 ? -10.431 -8.183 0.899 1.00 86.31 82 ILE A CA 1
ATOM 637 C C . ILE A 1 82 ? -10.676 -7.658 -0.517 1.00 86.31 82 ILE A C 1
ATOM 639 O O . ILE A 1 82 ? -9.767 -7.709 -1.337 1.00 86.31 82 ILE A O 1
ATOM 643 N N . PHE A 1 83 ? -11.851 -7.084 -0.784 1.00 88.75 83 PHE A N 1
ATOM 644 C CA . PHE A 1 83 ? -12.194 -6.537 -2.095 1.00 88.75 83 PHE A CA 1
ATOM 645 C C . PHE A 1 83 ? -11.198 -5.462 -2.553 1.00 88.75 83 PHE A C 1
ATOM 647 O O . PHE A 1 83 ? -10.584 -5.597 -3.611 1.00 88.75 83 PHE A O 1
ATOM 654 N N . PHE A 1 84 ? -10.979 -4.418 -1.747 1.00 84.69 84 PHE A N 1
ATOM 655 C CA . PHE A 1 84 ? -10.050 -3.340 -2.104 1.00 84.69 84 PHE A CA 1
ATOM 656 C C . PHE A 1 84 ? -8.592 -3.811 -2.140 1.00 84.69 84 PHE A C 1
ATOM 658 O O . PHE A 1 84 ? -7.822 -3.380 -3.000 1.00 84.69 84 PHE A O 1
ATOM 665 N N . PHE A 1 85 ? -8.211 -4.722 -1.246 1.00 82.56 85 PHE A N 1
ATOM 666 C CA . PHE A 1 85 ? -6.854 -5.249 -1.176 1.00 82.56 85 PHE A CA 1
ATOM 667 C C . PHE A 1 85 ? -6.528 -6.139 -2.379 1.00 82.56 85 PHE A C 1
ATOM 669 O O . PHE A 1 85 ? -5.406 -6.094 -2.875 1.00 82.56 85 PHE A O 1
ATOM 676 N N . THR A 1 86 ? -7.502 -6.875 -2.924 1.00 87.38 86 THR A N 1
ATOM 677 C CA . THR A 1 86 ? -7.333 -7.611 -4.183 1.00 87.38 86 THR A CA 1
ATOM 678 C C . THR A 1 86 ? -6.983 -6.672 -5.336 1.00 87.38 86 THR A C 1
ATOM 680 O O . THR A 1 86 ? -6.010 -6.929 -6.045 1.00 87.38 86 THR A O 1
ATOM 683 N N . PHE A 1 87 ? -7.706 -5.559 -5.508 1.00 85.81 87 PHE A N 1
ATOM 684 C CA . PHE A 1 87 ? -7.372 -4.574 -6.547 1.00 85.81 87 PHE A CA 1
ATOM 685 C C . PHE A 1 87 ? -6.013 -3.922 -6.308 1.00 85.81 87 PHE A C 1
ATOM 687 O O . PHE A 1 87 ? -5.243 -3.737 -7.252 1.00 85.81 87 PHE A O 1
ATOM 694 N N . TYR A 1 88 ? -5.691 -3.622 -5.051 1.00 81.94 88 TYR A N 1
ATOM 695 C CA . TYR A 1 88 ? -4.392 -3.081 -4.675 1.00 81.94 88 TYR A CA 1
ATOM 696 C C . TYR A 1 88 ? -3.248 -4.028 -5.072 1.00 81.94 88 TYR A C 1
ATOM 698 O O . TYR A 1 88 ? -2.357 -3.629 -5.826 1.00 81.94 88 TYR A O 1
ATOM 706 N N . VAL A 1 89 ? -3.305 -5.297 -4.657 1.00 84.62 89 VAL A N 1
ATOM 707 C CA . VAL A 1 89 ? -2.287 -6.307 -4.992 1.00 84.62 89 VAL A CA 1
ATOM 708 C C . VAL A 1 89 ? -2.229 -6.543 -6.502 1.00 84.62 89 VAL A C 1
ATOM 710 O O . VAL A 1 89 ? -1.140 -6.552 -7.076 1.00 84.62 89 VAL A O 1
ATOM 713 N N . SER A 1 90 ? -3.382 -6.645 -7.170 1.00 85.19 90 SER A N 1
ATOM 714 C CA . SER A 1 90 ? -3.449 -6.798 -8.627 1.00 85.19 90 SER A CA 1
ATOM 715 C C . SER A 1 90 ? -2.762 -5.641 -9.353 1.00 85.19 90 SER A C 1
ATOM 717 O O . SER A 1 90 ? -2.018 -5.884 -10.303 1.00 85.19 90 SER A O 1
ATOM 719 N N . SER A 1 91 ? -2.961 -4.395 -8.909 1.00 83.25 91 SER A N 1
ATOM 720 C CA . SER A 1 91 ? -2.295 -3.232 -9.506 1.00 83.25 91 SER A CA 1
ATOM 721 C C . SER A 1 91 ? -0.774 -3.274 -9.322 1.00 83.25 91 SER A C 1
ATOM 723 O O . SER A 1 91 ? -0.037 -2.942 -10.251 1.00 83.25 91 SER A O 1
ATOM 725 N N . GLY A 1 92 ? -0.296 -3.766 -8.172 1.00 83.31 92 GLY A N 1
ATOM 726 C CA . GLY A 1 92 ? 1.127 -3.968 -7.899 1.00 83.31 92 GLY A CA 1
ATOM 727 C C . GLY A 1 92 ? 1.764 -5.015 -8.815 1.00 83.31 92 GLY A C 1
ATOM 728 O O . GLY A 1 92 ? 2.846 -4.782 -9.352 1.00 83.31 92 GLY A O 1
ATOM 729 N N . MET A 1 93 ? 1.071 -6.130 -9.068 1.00 86.31 93 MET A N 1
ATOM 730 C CA . MET A 1 93 ? 1.546 -7.174 -9.987 1.00 86.31 93 MET A CA 1
ATOM 731 C C . MET A 1 93 ? 1.626 -6.673 -11.436 1.00 86.31 93 MET A C 1
ATOM 733 O O . MET A 1 93 ? 2.616 -6.930 -12.121 1.00 86.31 93 MET A O 1
ATOM 737 N N . VAL A 1 94 ? 0.627 -5.907 -11.891 1.00 85.75 94 VAL A N 1
ATOM 738 C CA . VAL A 1 94 ? 0.620 -5.292 -13.232 1.00 85.75 94 VAL A CA 1
ATOM 739 C C . VAL A 1 94 ? 1.745 -4.265 -13.375 1.00 85.75 94 VAL A C 1
ATOM 741 O O . VAL A 1 94 ? 2.450 -4.258 -14.385 1.00 85.75 94 VAL A O 1
ATOM 744 N N . ALA A 1 95 ? 1.943 -3.410 -12.368 1.00 82.00 95 ALA A N 1
ATOM 745 C CA . ALA A 1 95 ? 3.031 -2.436 -12.361 1.00 82.00 95 ALA A CA 1
ATOM 746 C C . ALA A 1 95 ? 4.405 -3.125 -12.402 1.00 82.00 95 ALA A C 1
ATOM 748 O O . ALA A 1 95 ? 5.271 -2.711 -13.169 1.00 82.00 95 ALA A O 1
ATOM 749 N N . GLY A 1 96 ? 4.577 -4.211 -11.643 1.00 83.06 96 GLY A N 1
ATOM 750 C CA . GLY A 1 96 ? 5.786 -5.028 -11.664 1.00 83.06 96 GLY A CA 1
ATOM 751 C C . GLY A 1 96 ? 6.070 -5.646 -13.036 1.00 83.06 96 GLY A C 1
ATOM 752 O O . GLY A 1 96 ? 7.186 -5.530 -13.541 1.00 83.06 96 GLY A O 1
ATOM 753 N N . GLY A 1 97 ? 5.061 -6.250 -13.672 1.00 85.12 97 GLY A N 1
ATOM 754 C CA . GLY A 1 97 ? 5.202 -6.820 -15.016 1.00 85.12 97 GLY A CA 1
ATOM 755 C C . GLY A 1 97 ? 5.611 -5.771 -16.056 1.00 85.12 97 GLY A C 1
ATOM 756 O O . GLY A 1 97 ? 6.561 -5.988 -16.806 1.00 85.12 97 GLY A O 1
ATOM 757 N N . LYS A 1 98 ? 4.965 -4.595 -16.045 1.00 84.50 98 LYS A N 1
ATOM 758 C CA . LYS A 1 98 ? 5.313 -3.472 -16.937 1.00 84.50 98 LYS A CA 1
ATOM 759 C C . LYS A 1 98 ? 6.709 -2.914 -16.676 1.00 84.50 98 LYS A C 1
ATOM 761 O O . LYS A 1 98 ? 7.409 -2.540 -17.615 1.00 84.50 98 LYS A O 1
ATOM 766 N N . TYR A 1 99 ? 7.116 -2.845 -15.410 1.00 84.12 99 TYR A N 1
ATOM 767 C CA . TYR A 1 99 ? 8.460 -2.417 -15.032 1.00 84.12 99 TYR A CA 1
ATOM 768 C C . TYR A 1 99 ? 9.525 -3.371 -15.582 1.00 84.12 99 TYR A C 1
ATOM 770 O O . TYR A 1 99 ? 10.530 -2.920 -16.134 1.00 84.12 99 TYR A O 1
ATOM 778 N N . PHE A 1 100 ? 9.286 -4.680 -15.477 1.00 85.75 100 PHE A N 1
ATOM 779 C CA . PHE A 1 100 ? 10.187 -5.695 -16.009 1.00 85.75 100 PHE A CA 1
ATOM 780 C C . PHE A 1 100 ? 10.303 -5.615 -17.537 1.00 85.75 100 PHE A C 1
ATOM 782 O O . PHE A 1 100 ? 11.413 -5.583 -18.063 1.00 85.75 100 PHE A O 1
ATOM 789 N N . GLU A 1 101 ? 9.172 -5.507 -18.236 1.00 87.31 101 GLU A N 1
ATOM 790 C CA . GLU A 1 101 ? 9.121 -5.324 -19.693 1.00 87.31 101 GLU A CA 1
ATOM 791 C C . GLU A 1 101 ? 9.884 -4.064 -20.133 1.00 87.31 101 GLU A C 1
ATOM 793 O O . GLU A 1 101 ? 10.737 -4.129 -21.014 1.00 87.31 101 GLU A O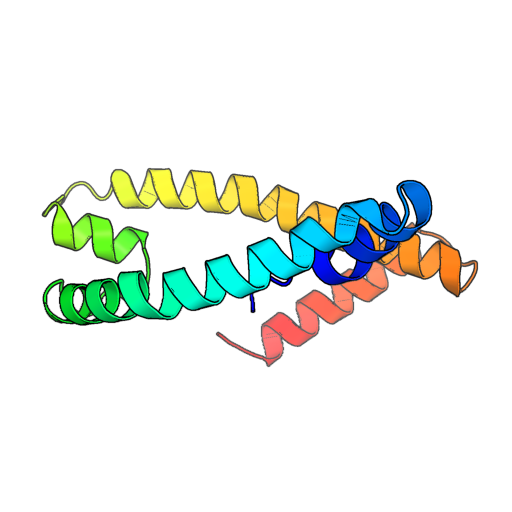 1
ATOM 798 N N . SER A 1 102 ? 9.651 -2.933 -19.461 1.00 83.00 102 SER A N 1
ATOM 799 C CA . SER A 1 102 ? 10.267 -1.645 -19.818 1.00 83.00 102 SER A CA 1
ATOM 800 C C . SER A 1 102 ? 11.771 -1.587 -19.527 1.00 83.00 102 SER A C 1
ATOM 802 O O . SER A 1 102 ? 12.500 -0.876 -20.212 1.00 83.00 102 SER A O 1
ATOM 804 N N . THR A 1 103 ? 12.240 -2.304 -18.502 1.00 86.94 103 THR A N 1
ATOM 805 C CA . THR A 1 103 ? 13.643 -2.247 -18.048 1.00 86.94 103 THR A CA 1
ATOM 806 C C . THR A 1 103 ? 14.510 -3.315 -18.708 1.00 86.94 103 THR A C 1
ATOM 808 O O . THR A 1 103 ? 15.649 -3.044 -19.077 1.00 86.94 103 THR A O 1
ATOM 811 N N . PHE A 1 104 ? 13.985 -4.534 -18.848 1.00 86.00 104 PHE A N 1
ATOM 812 C CA . PHE A 1 104 ? 14.740 -5.697 -19.323 1.00 86.00 104 PHE A CA 1
ATOM 813 C C . PHE A 1 104 ? 14.361 -6.121 -20.748 1.00 86.00 104 PHE A C 1
ATOM 815 O O . PHE A 1 104 ? 14.995 -7.023 -21.290 1.00 86.00 104 PHE A O 1
ATOM 822 N N . GLY A 1 105 ? 13.340 -5.504 -21.359 1.00 84.19 105 GLY A N 1
ATOM 823 C CA . GLY A 1 105 ? 12.870 -5.842 -22.710 1.00 84.19 105 GLY A CA 1
ATOM 824 C C . GLY A 1 105 ? 12.269 -7.247 -22.832 1.00 84.19 105 GLY A C 1
ATOM 825 O O . GLY A 1 105 ? 12.151 -7.768 -23.938 1.00 84.19 105 GLY A O 1
ATOM 826 N N . GLY A 1 106 ? 11.955 -7.890 -21.702 1.00 86.00 106 GLY A N 1
ATOM 827 C CA . GLY A 1 106 ? 11.409 -9.244 -21.639 1.00 86.00 106 GLY A CA 1
ATOM 828 C C . GLY A 1 106 ? 9.881 -9.283 -21.678 1.00 86.00 106 GLY A C 1
ATOM 829 O O . GLY A 1 106 ? 9.208 -8.259 -21.635 1.00 86.00 106 GLY A O 1
ATOM 830 N N . GLU A 1 107 ? 9.320 -10.491 -21.717 1.00 90.56 107 GLU A N 1
ATOM 831 C CA . GLU A 1 107 ? 7.871 -10.687 -21.774 1.00 90.56 107 GLU A CA 1
ATOM 832 C C . GLU A 1 107 ? 7.183 -10.324 -20.444 1.00 90.56 107 GLU A C 1
ATOM 834 O O . GLU A 1 107 ? 7.587 -10.777 -19.366 1.00 90.56 107 GLU A O 1
ATOM 839 N N . TYR A 1 108 ? 6.097 -9.550 -20.528 1.00 87.00 108 TYR A N 1
ATOM 840 C CA . TYR A 1 108 ? 5.297 -9.090 -19.386 1.00 87.00 108 TYR A CA 1
ATOM 841 C C . TYR A 1 108 ? 4.881 -10.219 -18.429 1.00 87.00 108 TYR A C 1
ATOM 843 O O . TYR A 1 108 ? 4.991 -10.076 -17.208 1.00 87.00 108 TYR A O 1
ATOM 851 N N . LEU A 1 109 ? 4.420 -11.352 -18.976 1.00 89.31 109 LEU A N 1
ATOM 852 C CA . LEU A 1 109 ? 3.948 -12.490 -18.182 1.00 89.31 109 LEU A CA 1
ATOM 853 C C . LEU A 1 109 ? 5.078 -13.071 -17.321 1.00 89.31 109 LEU A C 1
ATOM 855 O O . LEU A 1 109 ? 4.889 -13.321 -16.131 1.00 89.31 109 LEU A O 1
ATOM 859 N N . THR A 1 110 ? 6.268 -13.215 -17.904 1.00 87.75 110 THR A N 1
ATOM 860 C CA . THR A 1 110 ? 7.465 -13.707 -17.213 1.00 87.75 110 THR A CA 1
ATOM 861 C C . THR A 1 110 ? 7.878 -12.757 -16.090 1.00 87.75 110 THR A C 1
ATOM 863 O O . THR A 1 110 ? 8.111 -13.196 -14.963 1.00 87.75 110 THR A O 1
ATOM 866 N N . GLY A 1 111 ? 7.885 -11.447 -16.354 1.00 86.69 111 GLY A N 1
ATOM 867 C CA . GLY A 1 111 ? 8.181 -10.429 -15.344 1.00 86.69 111 GLY A CA 1
ATOM 868 C C . GLY A 1 111 ? 7.199 -10.435 -14.170 1.00 86.69 111 GLY A C 1
ATOM 869 O O . GLY A 1 111 ? 7.612 -10.421 -13.007 1.00 86.69 111 GLY A O 1
ATOM 870 N N . MET A 1 112 ? 5.896 -10.522 -14.458 1.00 90.00 112 MET A N 1
ATOM 871 C CA . MET A 1 112 ? 4.857 -10.618 -13.428 1.00 90.00 112 MET A CA 1
ATOM 872 C C . MET A 1 112 ? 5.027 -11.874 -12.565 1.00 90.00 112 MET A C 1
ATOM 874 O O . MET A 1 112 ? 4.931 -11.786 -11.340 1.00 90.00 112 MET A O 1
ATOM 878 N N . LEU A 1 113 ? 5.283 -13.032 -13.183 1.00 91.12 113 LEU A N 1
ATOM 879 C CA . LEU A 1 113 ? 5.444 -14.301 -12.470 1.00 91.12 113 LEU A CA 1
ATOM 880 C C . LEU A 1 113 ? 6.656 -14.284 -11.537 1.00 91.12 113 LEU A C 1
ATOM 882 O O . LEU A 1 113 ? 6.539 -14.732 -10.398 1.00 91.12 113 LEU A O 1
ATOM 886 N N . ILE A 1 114 ? 7.788 -13.725 -11.974 1.00 89.81 114 ILE A N 1
ATOM 887 C CA . ILE A 1 114 ? 8.990 -13.591 -11.138 1.00 89.81 114 ILE A CA 1
ATOM 888 C C . ILE A 1 114 ? 8.695 -12.715 -9.915 1.00 89.81 114 ILE A C 1
ATOM 890 O O . ILE A 1 114 ? 8.960 -13.122 -8.783 1.00 89.81 114 ILE A O 1
ATOM 894 N N . ILE A 1 115 ? 8.104 -11.536 -10.122 1.00 87.81 115 ILE A N 1
ATOM 895 C CA . ILE A 1 115 ? 7.783 -10.604 -9.030 1.00 87.81 115 ILE A CA 1
ATOM 896 C C . ILE A 1 115 ? 6.758 -11.216 -8.073 1.00 87.81 115 ILE A C 1
ATOM 898 O O . ILE A 1 115 ? 6.910 -11.103 -6.855 1.00 87.81 115 ILE A O 1
ATOM 902 N N . GLY A 1 116 ? 5.744 -11.902 -8.602 1.00 89.31 116 GLY A N 1
ATOM 903 C CA . GLY A 1 116 ? 4.760 -12.629 -7.806 1.00 89.31 116 GLY A CA 1
ATOM 904 C C . GLY A 1 116 ? 5.399 -13.739 -6.971 1.00 89.31 116 GLY A C 1
ATOM 905 O O . GLY A 1 116 ? 5.156 -13.809 -5.769 1.00 89.31 116 GLY A O 1
ATOM 906 N N . ALA A 1 117 ? 6.269 -14.556 -7.568 1.00 90.19 117 ALA A N 1
ATOM 907 C CA . ALA A 1 117 ? 6.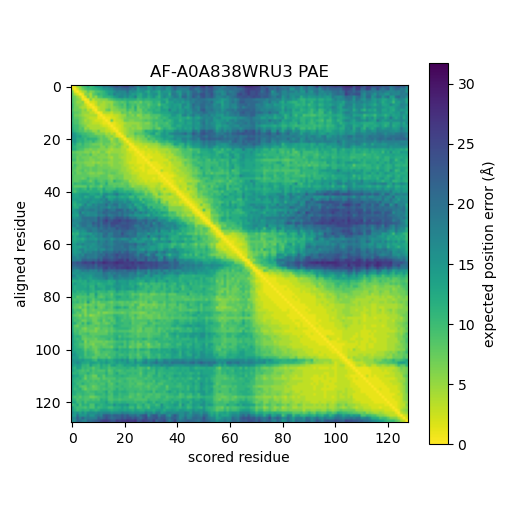964 -15.639 -6.875 1.00 90.19 117 ALA A CA 1
ATOM 908 C C . ALA A 1 117 ? 7.847 -15.113 -5.736 1.00 90.19 117 ALA A C 1
ATOM 910 O O . ALA A 1 117 ? 7.739 -15.591 -4.607 1.00 90.19 117 ALA A O 1
ATOM 911 N N . VAL A 1 118 ? 8.660 -14.084 -5.995 1.00 89.50 118 VAL A N 1
ATOM 912 C CA . VAL A 1 118 ? 9.483 -13.436 -4.961 1.00 89.50 118 VAL A CA 1
ATOM 913 C C . VAL A 1 118 ? 8.602 -12.857 -3.853 1.00 89.50 118 VAL A C 1
ATOM 915 O O . VAL A 1 118 ? 8.911 -13.036 -2.675 1.00 89.50 118 VAL A O 1
ATOM 918 N N . THR A 1 119 ? 7.482 -12.224 -4.220 1.00 87.00 119 THR A N 1
ATOM 919 C CA . THR A 1 119 ? 6.521 -11.644 -3.269 1.00 87.00 119 THR A CA 1
ATOM 920 C C . THR A 1 119 ? 5.951 -12.700 -2.326 1.00 87.00 119 THR A C 1
ATOM 922 O O . THR A 1 119 ? 5.964 -12.538 -1.106 1.00 87.00 119 THR A O 1
ATOM 925 N N . VAL A 1 120 ? 5.495 -13.819 -2.882 1.00 87.81 120 VAL A N 1
ATOM 926 C CA . VAL A 1 120 ? 4.929 -14.937 -2.121 1.00 87.81 120 VAL A CA 1
ATOM 927 C C . VAL A 1 120 ? 5.983 -15.576 -1.215 1.00 87.81 120 VAL A C 1
ATOM 929 O O . VAL A 1 120 ? 5.722 -15.782 -0.030 1.00 87.81 120 VAL A O 1
ATOM 932 N N . ILE A 1 121 ? 7.188 -15.830 -1.735 1.00 88.94 121 ILE A N 1
ATOM 933 C CA . ILE A 1 121 ? 8.287 -16.432 -0.967 1.00 88.94 121 ILE A CA 1
ATOM 934 C C . ILE A 1 121 ? 8.669 -15.549 0.223 1.00 88.94 121 ILE A C 1
ATOM 936 O O . ILE A 1 121 ? 8.728 -16.047 1.349 1.00 88.94 121 ILE A O 1
ATOM 940 N N . TYR A 1 122 ? 8.889 -14.244 0.013 1.00 85.25 122 TYR A N 1
ATOM 941 C CA . TYR A 1 122 ? 9.258 -13.368 1.129 1.00 85.25 122 TYR A CA 1
ATOM 942 C C . TYR A 1 122 ? 8.109 -13.228 2.135 1.00 85.25 122 TYR A C 1
ATOM 944 O O . TYR A 1 122 ? 8.373 -13.110 3.328 1.00 85.25 122 TYR A O 1
ATOM 952 N N . THR A 1 123 ? 6.849 -13.268 1.686 1.00 84.00 123 THR A N 1
ATOM 953 C CA . THR A 1 123 ? 5.685 -13.180 2.582 1.00 84.00 123 THR A CA 1
ATOM 954 C C . THR A 1 123 ? 5.598 -14.404 3.493 1.00 84.00 123 THR A C 1
ATOM 956 O O . THR A 1 123 ? 5.358 -14.257 4.690 1.00 84.00 123 THR A O 1
ATOM 959 N N . PHE A 1 124 ? 5.846 -15.605 2.959 1.00 83.56 124 PHE A N 1
ATOM 960 C CA . PHE A 1 124 ? 5.858 -16.833 3.757 1.00 83.56 124 PHE A CA 1
ATOM 961 C C . PHE A 1 124 ? 7.024 -16.896 4.750 1.00 83.56 124 PHE A C 1
ATOM 963 O O . PHE A 1 124 ? 6.840 -17.394 5.857 1.00 83.56 124 PHE A O 1
ATOM 970 N N . ILE A 1 125 ? 8.209 -16.405 4.372 1.00 82.44 125 ILE A N 1
ATOM 971 C CA . ILE A 1 125 ? 9.403 -16.434 5.234 1.00 82.44 125 ILE A CA 1
ATOM 972 C C . ILE A 1 125 ? 9.374 -15.312 6.280 1.00 82.44 125 ILE A C 1
ATOM 974 O O . ILE A 1 125 ? 9.810 -15.515 7.409 1.00 82.44 125 ILE A O 1
ATOM 978 N N . GLY A 1 126 ? 8.891 -14.126 5.905 1.00 67.94 126 GLY A N 1
ATOM 979 C CA . GLY A 1 126 ? 8.955 -12.927 6.738 1.00 67.94 126 GLY A CA 1
ATOM 980 C C . GLY A 1 126 ? 8.059 -12.980 7.972 1.00 67.94 126 GLY A C 1
ATOM 981 O O . GLY A 1 126 ? 8.486 -12.518 9.025 1.00 67.94 126 GLY A O 1
ATOM 982 N N . GLY A 1 127 ? 6.862 -13.569 7.859 1.00 49.34 127 GLY A N 1
ATOM 983 C CA . GLY A 1 127 ? 5.868 -13.604 8.938 1.00 49.34 127 GLY A CA 1
ATOM 984 C C . GLY A 1 127 ? 5.337 -12.213 9.328 1.00 49.34 127 GLY A C 1
ATOM 985 O O . GLY A 1 127 ? 6.056 -11.216 9.305 1.00 49.34 127 GLY A O 1
ATOM 986 N N . PHE A 1 128 ? 4.055 -12.130 9.678 1.00 43.41 128 PHE A N 1
ATOM 987 C CA . PHE A 1 128 ? 3.449 -10.954 10.311 1.00 43.41 128 PHE A CA 1
ATOM 988 C C . PHE A 1 128 ? 2.764 -11.392 11.601 1.00 43.41 128 PHE A C 1
ATOM 990 O O . PHE A 1 128 ? 2.153 -12.487 11.576 1.00 43.41 128 PHE A O 1
#

pLDDT: mean 73.32, std 13.0, range [34.25, 91.12]

InterPro domains:
  IPR001734 Sodium/solute symporter [PF00474] (1-128)
  IPR001734 Sodium/solute symporter [PS50283] (1-128)
  IPR038377 Sodium/glucose symporter superfamily [G3DSA:1.20.1730.10] (1-128)
  IPR050277 Sodium:Solute Symporter [PTHR48086] (1-128)

Foldseek 3Di:
DVVCDCCVVPVLVVCCVVVPPVSVVVVVCCVVVVVCCVVPVVVVVCVLCVVLVVDPDPQSSVCSVVVDPPCPSVVVVVVVCVVVVVVVVVVVLQVQLVVCCVPVVDHSVVRSVVVVVVVVVCDVVVDD